Protein AF-A0A939KC97-F1 (afdb_monomer)

Structure (mmCIF, N/CA/C/O backbone):
data_AF-A0A939KC97-F1
#
_entry.id   AF-A0A939KC97-F1
#
loop_
_atom_site.group_PDB
_atom_site.id
_atom_site.type_symbol
_atom_site.label_atom_id
_atom_site.label_alt_id
_atom_site.label_comp_id
_atom_site.label_asym_id
_atom_site.label_entity_id
_atom_site.label_seq_id
_atom_site.pdbx_PDB_ins_code
_atom_site.Cartn_x
_atom_site.Cartn_y
_atom_site.Cartn_z
_atom_site.occupancy
_atom_site.B_iso_or_equiv
_atom_site.auth_seq_id
_atom_site.auth_comp_id
_atom_site.auth_asym_id
_atom_site.auth_atom_id
_atom_site.pdbx_PDB_model_num
ATOM 1 N N . ASN A 1 1 ? -11.438 -6.086 13.870 1.00 77.69 1 ASN A N 1
ATOM 2 C CA . ASN A 1 1 ? -12.506 -5.364 14.606 1.00 77.69 1 ASN A CA 1
ATOM 3 C C . ASN A 1 1 ? -13.783 -5.120 13.792 1.00 77.69 1 ASN A C 1
ATOM 5 O O . ASN A 1 1 ? -14.509 -4.204 14.141 1.00 77.69 1 ASN A O 1
ATOM 9 N N . ASN A 1 2 ? -14.079 -5.909 12.744 1.00 88.12 2 ASN A N 1
ATOM 10 C CA . ASN A 1 2 ? -15.272 -5.750 11.888 1.00 88.12 2 ASN A CA 1
ATOM 11 C C . ASN A 1 2 ? -15.608 -4.291 11.504 1.00 88.12 2 ASN A C 1
ATOM 13 O O . ASN A 1 2 ? -16.749 -3.852 11.596 1.00 88.12 2 ASN A O 1
ATOM 17 N N . LYS A 1 3 ? -14.580 -3.524 11.137 1.00 95.50 3 LYS A N 1
ATOM 18 C CA . LYS A 1 3 ? -14.702 -2.140 10.683 1.00 95.50 3 LYS A CA 1
ATOM 19 C C .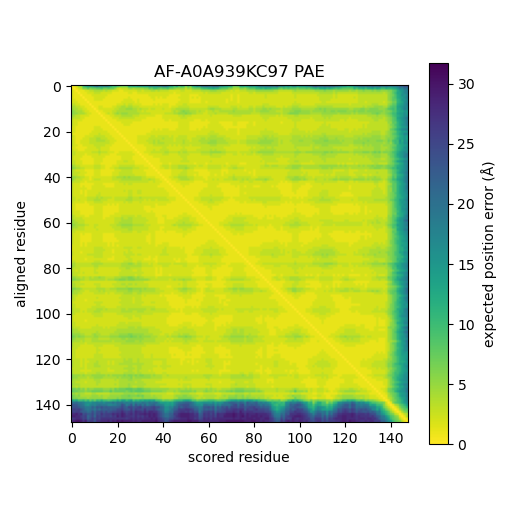 LYS A 1 3 ? -14.148 -2.040 9.274 1.00 95.50 3 LYS A C 1
ATOM 21 O O . LYS A 1 3 ? -13.161 -2.703 8.950 1.00 95.50 3 LYS A O 1
ATOM 26 N N . LEU A 1 4 ? -14.760 -1.177 8.479 1.00 96.62 4 LEU A N 1
ATOM 27 C CA . LEU A 1 4 ? -14.176 -0.672 7.251 1.00 96.62 4 LEU A CA 1
ATOM 28 C C . LEU A 1 4 ? -13.135 0.381 7.607 1.00 96.62 4 LEU A C 1
ATOM 30 O O . LEU A 1 4 ? -13.346 1.190 8.511 1.00 96.62 4 LEU A O 1
ATOM 34 N N . TYR A 1 5 ? -12.026 0.372 6.881 1.00 98.06 5 TYR A N 1
ATOM 35 C CA . TYR A 1 5 ? -10.974 1.372 6.992 1.00 98.06 5 TYR A CA 1
ATOM 36 C C . TYR A 1 5 ? -10.714 1.945 5.604 1.00 98.06 5 TYR A C 1
ATOM 38 O O . TYR A 1 5 ? -10.701 1.204 4.621 1.00 98.06 5 TYR A O 1
ATOM 46 N N . ILE A 1 6 ? -10.470 3.250 5.533 1.00 97.88 6 ILE A N 1
ATOM 47 C CA . ILE A 1 6 ? -10.014 3.931 4.320 1.00 97.88 6 ILE A CA 1
ATOM 48 C C . ILE A 1 6 ? -8.739 4.687 4.665 1.00 97.88 6 ILE A C 1
ATOM 50 O O . ILE A 1 6 ? -8.702 5.429 5.645 1.00 97.88 6 ILE A O 1
ATOM 54 N N . ALA A 1 7 ? -7.715 4.491 3.839 1.00 98.19 7 ALA A N 1
ATOM 55 C CA . ALA A 1 7 ? -6.442 5.189 3.902 1.00 98.19 7 ALA A CA 1
ATOM 56 C C . ALA A 1 7 ? -6.318 6.128 2.701 1.00 98.19 7 ALA A C 1
ATOM 58 O O . ALA A 1 7 ? -6.587 5.725 1.570 1.00 98.19 7 ALA A O 1
ATOM 59 N N . PHE A 1 8 ? -5.911 7.370 2.935 1.00 98.31 8 PHE A N 1
ATOM 60 C CA . PHE A 1 8 ? -5.797 8.382 1.890 1.00 98.31 8 PHE A CA 1
ATOM 61 C C . PHE A 1 8 ? -4.713 9.403 2.225 1.00 98.31 8 PHE A C 1
ATOM 63 O O . PHE A 1 8 ? -4.194 9.449 3.340 1.00 98.31 8 PHE A O 1
ATOM 70 N N . LYS A 1 9 ? -4.325 10.192 1.224 1.00 97.50 9 LYS A N 1
ATOM 71 C CA . LYS A 1 9 ? -3.311 11.235 1.373 1.00 97.50 9 LYS A CA 1
ATOM 72 C C . LYS A 1 9 ? -3.948 12.530 1.871 1.00 97.50 9 LYS A C 1
ATOM 74 O O . LYS A 1 9 ? -5.062 12.852 1.465 1.00 97.50 9 LYS A O 1
ATOM 79 N N . ALA A 1 10 ? -3.222 13.283 2.688 1.00 96.75 10 ALA A N 1
ATOM 80 C CA . ALA A 1 10 ? -3.585 14.637 3.090 1.00 96.75 10 ALA A CA 1
ATOM 81 C C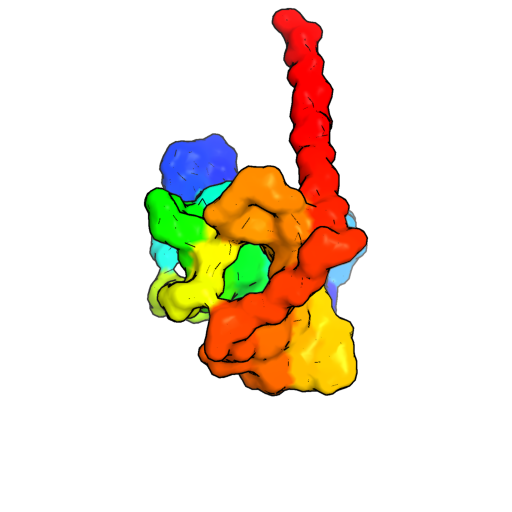 . ALA A 1 10 ? -3.920 15.531 1.881 1.00 96.75 10 ALA A C 1
ATOM 83 O O . ALA A 1 10 ? -3.273 15.435 0.834 1.00 96.75 10 ALA A O 1
ATOM 84 N N . ASN A 1 11 ? -4.888 16.435 2.057 1.00 94.50 11 ASN A N 1
ATOM 85 C CA . ASN A 1 11 ? -5.228 17.484 1.089 1.00 94.50 11 ASN A CA 1
ATOM 86 C C . ASN A 1 11 ? -4.430 18.776 1.353 1.00 94.50 11 ASN A C 1
ATOM 88 O O . ASN A 1 11 ? -4.969 19.878 1.370 1.00 94.50 11 ASN A O 1
ATOM 92 N N . ASP A 1 12 ? -3.145 18.620 1.640 1.00 93.38 12 ASP A N 1
ATOM 93 C CA . ASP A 1 12 ? -2.200 19.701 1.889 1.00 93.38 12 ASP A CA 1
ATOM 94 C C . ASP A 1 12 ? -0.799 19.266 1.424 1.00 93.38 12 ASP A C 1
ATOM 96 O O . ASP A 1 12 ? -0.602 18.169 0.888 1.00 93.38 12 ASP A O 1
ATOM 100 N N . SER A 1 13 ? 0.195 20.132 1.608 1.00 94.00 13 SER A N 1
ATOM 101 C CA . SER A 1 13 ? 1.571 19.871 1.178 1.00 94.00 13 SER A CA 1
ATOM 102 C C . SER A 1 13 ? 2.306 18.818 2.017 1.00 94.00 13 SER A C 1
ATOM 104 O O . SER A 1 13 ? 3.405 18.413 1.636 1.00 94.00 13 SER A O 1
ATOM 106 N N . SER A 1 14 ? 1.733 18.340 3.128 1.00 96.31 14 SER A N 1
ATOM 107 C CA . SER A 1 14 ? 2.405 17.384 4.017 1.00 96.31 14 SER A CA 1
ATOM 108 C C . SER A 1 14 ? 2.538 15.989 3.406 1.00 96.31 14 SER A C 1
ATOM 110 O O . SER A 1 14 ? 3.418 15.232 3.808 1.00 96.31 14 SER A O 1
ATOM 112 N N . ASN A 1 15 ? 1.669 15.629 2.450 1.00 97.31 15 ASN A N 1
ATOM 113 C CA . ASN A 1 15 ? 1.565 14.273 1.893 1.00 97.31 15 ASN A CA 1
ATOM 114 C C . ASN A 1 15 ? 1.352 13.174 2.959 1.00 97.31 15 ASN A C 1
ATOM 116 O O . ASN A 1 15 ? 1.673 12.007 2.733 1.00 97.31 15 ASN A O 1
ATOM 120 N N . THR A 1 16 ? 0.816 13.549 4.122 1.00 98.12 16 THR A N 1
ATOM 121 C CA . THR A 1 16 ? 0.616 12.673 5.281 1.00 98.12 16 THR A CA 1
ATOM 122 C C . THR A 1 16 ? -0.441 11.602 5.012 1.00 98.12 16 THR A C 1
ATOM 124 O O . THR A 1 16 ? -1.456 11.864 4.366 1.00 98.12 16 THR A O 1
ATOM 127 N N . LEU A 1 17 ? -0.243 10.402 5.558 1.00 98.50 17 LEU A N 1
ATOM 128 C CA . LEU A 1 17 ? -1.271 9.371 5.633 1.00 98.50 17 LEU A CA 1
ATOM 129 C C . LEU A 1 17 ? -2.391 9.780 6.589 1.00 98.50 17 LEU A C 1
ATOM 131 O O . LEU A 1 17 ? -2.148 10.045 7.764 1.00 98.50 17 LEU A O 1
ATOM 135 N N . TYR A 1 18 ? -3.624 9.728 6.099 1.00 98.50 18 TYR A N 1
ATOM 136 C CA . TYR A 1 18 ? -4.837 9.803 6.898 1.00 98.50 18 TYR A CA 1
ATOM 137 C C . TYR A 1 18 ? -5.594 8.482 6.842 1.00 98.50 18 TYR A C 1
ATOM 139 O O . TYR A 1 18 ? -5.647 7.824 5.801 1.00 98.50 18 TYR A O 1
ATOM 147 N N . VAL A 1 19 ? -6.201 8.110 7.969 1.00 98.44 19 VAL A N 1
ATOM 148 C CA . VAL A 1 19 ? -7.078 6.943 8.079 1.00 98.44 19 VAL A CA 1
ATOM 149 C C . VAL A 1 19 ? -8.403 7.351 8.714 1.00 98.44 19 VAL A C 1
ATOM 151 O O . VAL A 1 19 ? -8.438 8.039 9.736 1.00 98.44 19 VAL A O 1
ATOM 154 N N . THR A 1 20 ? -9.505 6.899 8.121 1.00 98.44 20 THR A N 1
ATOM 155 C CA . THR A 1 20 ? -10.839 6.918 8.734 1.00 98.44 20 THR A CA 1
ATOM 156 C C . THR A 1 20 ? -11.405 5.502 8.786 1.00 98.44 20 THR A C 1
ATOM 158 O O . THR A 1 20 ? -10.918 4.594 8.107 1.00 98.44 20 THR A O 1
ATOM 161 N N . SER A 1 21 ? -12.420 5.299 9.620 1.00 98.12 21 SER A N 1
ATOM 162 C CA . SER A 1 21 ? -13.078 4.010 9.776 1.00 98.12 21 SER A CA 1
ATOM 163 C C . SER A 1 21 ? -14.584 4.157 9.913 1.00 98.12 21 SER A C 1
ATOM 165 O O . SER A 1 21 ? -15.077 5.211 10.317 1.00 98.12 21 SER A O 1
ATOM 167 N N . SER A 1 22 ? -15.296 3.079 9.614 1.00 98.19 22 SER A N 1
ATOM 168 C CA . SER A 1 22 ? -16.736 2.965 9.804 1.00 98.19 22 SER A CA 1
ATOM 169 C C . SER A 1 22 ? -17.090 1.553 10.267 1.00 98.19 22 SER A C 1
ATOM 171 O O . SER A 1 22 ? -16.457 0.580 9.858 1.00 98.19 22 SER A O 1
ATOM 173 N N . SER A 1 23 ? -18.085 1.433 11.143 1.00 97.31 23 SER A N 1
ATOM 174 C CA . SER A 1 23 ? -18.647 0.141 11.562 1.00 97.31 23 SER A CA 1
ATOM 175 C C . SER A 1 23 ? -19.831 -0.313 10.709 1.00 97.31 23 SER A C 1
ATOM 177 O O . SER A 1 23 ? -20.216 -1.472 10.801 1.00 97.31 23 SER A O 1
ATOM 179 N N . ASP A 1 24 ? -20.412 0.581 9.908 1.00 97.06 24 ASP A N 1
ATOM 180 C CA . ASP A 1 24 ? -21.643 0.345 9.143 1.00 97.06 24 ASP A CA 1
ATOM 181 C C . ASP A 1 24 ? -21.519 0.711 7.650 1.00 97.06 24 ASP A C 1
ATOM 183 O O . ASP A 1 24 ? 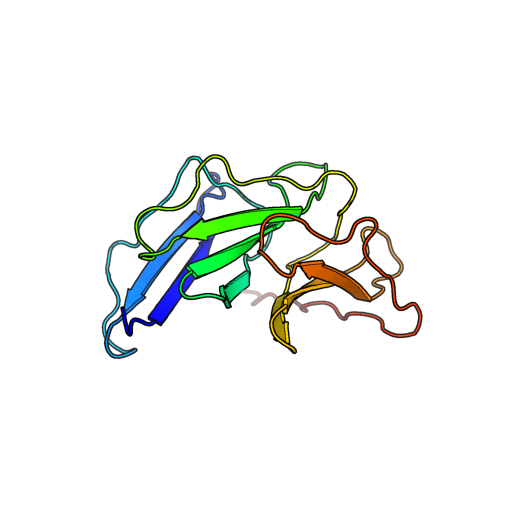-22.433 0.458 6.874 1.00 97.06 24 ASP A O 1
ATOM 187 N N . GLY A 1 25 ? -20.392 1.294 7.233 1.00 97.06 25 GLY A N 1
ATOM 188 C CA . GLY A 1 25 ? -20.158 1.779 5.872 1.00 97.06 25 GLY A CA 1
ATOM 189 C C . GLY A 1 25 ? -20.889 3.070 5.513 1.00 97.06 25 GLY A C 1
ATOM 190 O O . GLY A 1 25 ? -20.761 3.531 4.381 1.00 97.06 25 GLY A O 1
ATOM 191 N N . VAL A 1 26 ? -21.603 3.675 6.462 1.00 97.56 26 VAL A N 1
ATOM 192 C CA . VAL A 1 26 ? -22.395 4.896 6.264 1.00 97.56 26 VAL A CA 1
ATOM 193 C C . VAL A 1 26 ? -21.829 6.032 7.109 1.00 97.56 26 VAL A C 1
ATOM 195 O O . VAL A 1 26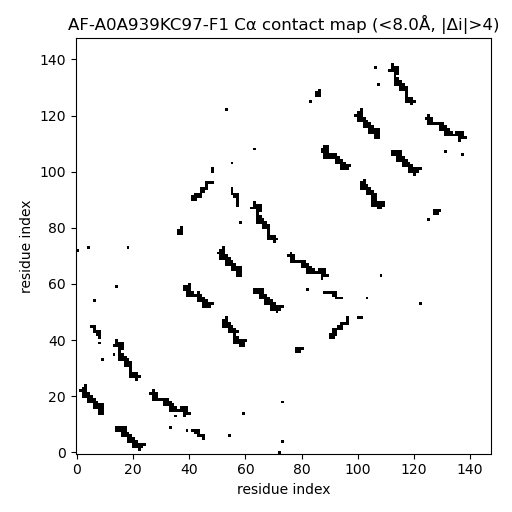 ? -21.533 7.109 6.594 1.00 97.56 26 VAL A O 1
ATOM 198 N N . ASN A 1 27 ? -21.622 5.780 8.399 1.00 97.69 27 ASN A N 1
ATOM 199 C CA . ASN A 1 27 ? -21.119 6.749 9.356 1.00 97.69 27 ASN A CA 1
ATOM 200 C C . ASN A 1 27 ? -19.607 6.588 9.508 1.00 97.69 27 ASN A C 1
ATOM 202 O O . ASN A 1 27 ? -19.111 5.554 9.966 1.00 97.69 27 ASN A O 1
ATOM 206 N N . TRP A 1 28 ? -18.866 7.623 9.122 1.00 98.06 28 TRP A N 1
ATOM 207 C CA . TRP A 1 28 ? -17.405 7.630 9.139 1.00 98.06 28 TRP A CA 1
ATOM 208 C C . TRP A 1 28 ? -16.865 8.451 10.305 1.00 98.06 28 TRP A C 1
ATOM 210 O O . TRP A 1 28 ? -17.402 9.501 10.654 1.00 98.06 28 TRP A O 1
ATOM 220 N N . THR A 1 29 ? -15.766 7.989 10.903 1.00 97.81 29 THR A N 1
ATOM 221 C CA . THR A 1 29 ? -15.054 8.752 11.935 1.00 97.81 29 THR A CA 1
ATOM 222 C C . THR A 1 29 ? -14.520 10.064 11.355 1.00 97.81 29 THR A C 1
ATOM 224 O O . THR A 1 29 ? -13.732 10.054 10.405 1.00 97.81 29 THR A O 1
ATOM 227 N N . THR A 1 30 ? -14.926 11.184 11.956 1.00 96.44 30 THR A N 1
ATOM 228 C CA . THR A 1 30 ? -14.494 12.538 11.597 1.00 96.44 30 THR A CA 1
ATOM 229 C C . THR A 1 30 ? -14.051 13.317 12.852 1.00 96.44 30 THR A C 1
ATOM 231 O O . THR A 1 30 ? -14.724 13.212 13.879 1.00 96.44 30 THR A O 1
ATOM 234 N N . PRO A 1 31 ? -12.930 14.068 12.810 1.00 96.06 31 PRO A N 1
ATOM 235 C CA . PRO A 1 31 ? -11.982 14.137 11.697 1.00 96.06 31 PRO A CA 1
ATOM 236 C C . PRO A 1 31 ? -11.230 12.809 11.498 1.00 96.06 31 PRO A C 1
ATOM 238 O O . PRO A 1 31 ? -11.071 12.016 12.428 1.00 96.06 31 PRO A O 1
ATOM 241 N N . ALA A 1 32 ? -10.764 12.558 10.272 1.00 97.69 32 ALA A N 1
ATOM 242 C CA . ALA A 1 32 ? -9.865 11.438 10.002 1.00 97.69 32 ALA A CA 1
ATOM 243 C C . ALA A 1 32 ? -8.541 11.621 10.764 1.00 97.69 32 ALA A C 1
ATOM 245 O O . ALA A 1 32 ? -8.067 12.743 10.949 1.00 97.69 32 ALA A O 1
ATOM 246 N N . LYS A 1 33 ? -7.920 10.518 11.187 1.00 97.69 33 LYS A N 1
ATOM 247 C CA . LYS A 1 33 ? -6.673 10.555 11.957 1.00 97.69 33 LYS A CA 1
ATOM 248 C C . LYS A 1 33 ? -5.471 10.617 11.015 1.00 97.69 33 LYS A C 1
ATOM 250 O O . LYS A 1 33 ? -5.296 9.717 10.197 1.00 97.69 33 LYS A O 1
ATOM 255 N N . GLY A 1 34 ? -4.648 11.654 11.152 1.00 97.44 34 GLY A N 1
ATOM 256 C CA . GLY A 1 34 ? -3.387 11.808 10.421 1.00 97.44 34 GLY A CA 1
ATOM 257 C C . GLY A 1 34 ? -2.201 11.135 11.121 1.00 97.44 34 GLY A C 1
ATOM 258 O O . GLY A 1 34 ? -2.161 11.046 12.349 1.00 97.44 34 GLY A O 1
ATOM 259 N N . TYR A 1 35 ? -1.214 10.700 10.337 1.00 97.81 35 TYR A N 1
ATOM 260 C CA . TYR A 1 35 ? 0.026 10.065 10.797 1.00 97.81 35 TYR A CA 1
ATOM 261 C C . TYR A 1 35 ? 1.254 10.781 10.209 1.00 97.81 35 TYR A C 1
ATOM 263 O O . TYR A 1 35 ? 1.832 10.285 9.244 1.00 97.81 35 TYR A O 1
ATOM 271 N N . PRO A 1 36 ? 1.686 11.929 10.770 1.00 94.12 36 PRO A N 1
ATOM 272 C CA . PRO A 1 36 ? 2.703 12.803 10.160 1.00 94.12 36 PRO A CA 1
ATOM 273 C C . PRO A 1 36 ? 4.063 12.147 9.866 1.00 94.12 36 PRO A C 1
ATOM 275 O O . PRO A 1 36 ? 4.805 12.620 9.013 1.00 94.12 36 PRO A O 1
ATOM 278 N N . GLY A 1 37 ? 4.400 11.044 10.544 1.00 93.62 37 GLY A N 1
ATOM 279 C CA . GLY A 1 37 ? 5.615 10.259 10.275 1.00 93.62 37 GLY A CA 1
ATOM 280 C C . GLY A 1 37 ? 5.519 9.317 9.066 1.00 93.62 37 GLY A C 1
ATOM 281 O O . GLY A 1 37 ? 6.481 8.618 8.758 1.00 93.62 37 GLY A O 1
ATOM 282 N N . ILE A 1 38 ? 4.365 9.261 8.400 1.00 98.00 38 ILE A N 1
ATOM 283 C CA . ILE A 1 38 ? 4.095 8.400 7.249 1.00 98.00 38 ILE A CA 1
ATOM 284 C C . ILE A 1 38 ? 3.626 9.300 6.105 1.00 98.00 38 ILE A C 1
ATOM 286 O O . ILE A 1 38 ? 2.474 9.730 6.076 1.00 98.00 38 ILE A O 1
ATOM 290 N N . THR A 1 39 ? 4.527 9.592 5.166 1.00 97.94 39 THR A N 1
ATOM 291 C CA . THR A 1 39 ? 4.260 10.466 4.013 1.00 97.94 39 THR A CA 1
ATOM 292 C C . THR A 1 39 ? 4.534 9.733 2.706 1.00 97.94 39 THR A C 1
ATOM 294 O O . THR A 1 39 ? 5.408 8.865 2.652 1.00 97.94 39 THR A O 1
ATOM 297 N N . PHE A 1 40 ? 3.775 10.041 1.651 1.00 97.94 40 PHE A N 1
ATOM 298 C CA . PHE A 1 40 ? 3.871 9.307 0.384 1.00 97.94 40 PHE A CA 1
ATOM 299 C C . PHE A 1 40 ? 3.381 10.089 -0.839 1.00 97.94 40 PHE A C 1
ATOM 301 O O . PHE A 1 40 ? 2.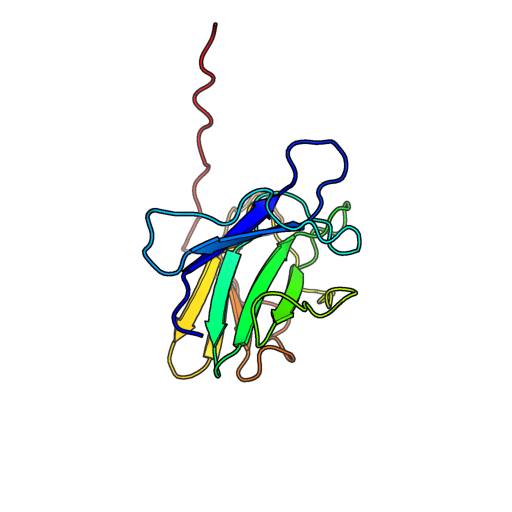560 10.999 -0.740 1.00 97.94 40 PHE A O 1
ATOM 308 N N . GLN A 1 41 ? 3.840 9.682 -2.024 1.00 94.50 41 GLN A N 1
ATOM 309 C CA . GLN A 1 41 ? 3.326 10.186 -3.301 1.00 94.50 41 GLN A CA 1
ATOM 310 C C . GLN A 1 41 ? 2.261 9.263 -3.901 1.00 94.50 41 GLN A C 1
ATOM 312 O O . GLN A 1 41 ? 2.292 8.046 -3.730 1.00 94.50 41 GLN A O 1
ATOM 317 N N . GLY A 1 42 ? 1.353 9.849 -4.687 1.00 91.94 42 GLY A N 1
ATOM 318 C CA . GLY A 1 42 ? 0.264 9.117 -5.335 1.00 91.94 42 GLY A CA 1
ATOM 319 C C . GLY A 1 42 ? -0.837 8.715 -4.354 1.00 91.94 42 GLY A C 1
ATOM 320 O O . GLY A 1 42 ? -1.123 9.447 -3.406 1.00 91.94 42 GLY A O 1
ATOM 321 N N . SER A 1 43 ? -1.472 7.573 -4.615 1.00 95.31 43 SER A N 1
ATOM 322 C CA . SER A 1 43 ? -2.477 6.974 -3.732 1.00 95.31 43 SER A CA 1
ATOM 323 C C . SER A 1 43 ? -1.899 5.745 -3.028 1.00 95.31 43 SER A C 1
ATOM 325 O O . SER A 1 43 ? -1.113 5.016 -3.641 1.00 95.31 43 SER A O 1
ATOM 327 N N . PRO A 1 44 ? -2.282 5.483 -1.769 1.00 98.12 44 PRO A N 1
ATOM 328 C CA . PRO A 1 44 ? -1.916 4.249 -1.098 1.00 98.12 44 PRO A CA 1
ATOM 329 C C . PRO A 1 44 ? -2.842 3.106 -1.546 1.00 98.12 44 PRO A C 1
ATOM 331 O O . PRO A 1 44 ? -3.906 3.328 -2.124 1.00 98.12 44 PRO A O 1
ATOM 334 N N . THR A 1 45 ? -2.473 1.874 -1.212 1.00 98.62 45 THR A N 1
ATOM 335 C CA . THR A 1 45 ? -3.363 0.703 -1.270 1.00 98.62 45 THR A CA 1
ATOM 336 C C . THR A 1 45 ? -3.400 0.018 0.090 1.00 98.62 45 THR A C 1
ATOM 338 O O . THR A 1 45 ? -2.414 0.083 0.826 1.00 98.62 45 THR A O 1
ATOM 341 N N . MET A 1 46 ? -4.517 -0.624 0.440 1.00 98.56 46 MET A N 1
ATOM 342 C CA . MET A 1 46 ? -4.702 -1.275 1.736 1.00 98.56 46 MET A CA 1
ATOM 343 C C . MET A 1 46 ? -5.366 -2.643 1.593 1.00 98.56 46 MET A C 1
ATOM 345 O O . MET A 1 46 ? -6.289 -2.820 0.800 1.00 98.56 46 MET A O 1
ATOM 349 N N . THR A 1 47 ? -4.919 -3.617 2.382 1.00 98.19 47 THR A N 1
ATOM 350 C CA . THR A 1 47 ? -5.491 -4.971 2.411 1.00 98.19 47 THR A CA 1
ATOM 351 C C . THR A 1 47 ? -5.345 -5.578 3.802 1.00 98.19 47 THR A C 1
ATOM 353 O O . THR A 1 47 ? -4.398 -5.264 4.523 1.00 98.19 47 THR A O 1
ATOM 356 N N . VAL A 1 48 ? -6.277 -6.453 4.185 1.00 97.75 48 VAL A N 1
ATOM 357 C CA . VAL A 1 48 ? -6.171 -7.257 5.409 1.00 97.75 48 VAL A CA 1
ATOM 358 C C . VAL A 1 48 ? -5.471 -8.579 5.100 1.00 97.75 48 VAL A C 1
ATOM 360 O O . VAL A 1 48 ? -5.875 -9.297 4.191 1.00 97.75 48 VAL A O 1
ATOM 363 N N . PHE A 1 49 ? -4.456 -8.925 5.887 1.00 98.25 49 PHE A N 1
ATOM 364 C CA . PHE A 1 49 ? -3.760 -10.210 5.835 1.00 98.25 49 PHE A CA 1
ATOM 365 C C . PHE A 1 49 ? -3.368 -10.632 7.253 1.00 98.25 49 PHE A C 1
ATOM 367 O O . PHE A 1 49 ? -2.908 -9.802 8.032 1.00 98.25 49 PHE A O 1
ATOM 374 N N . ASN A 1 50 ? -3.584 -11.898 7.625 1.00 96.31 50 ASN A N 1
ATOM 375 C CA . ASN A 1 50 ? -3.268 -12.426 8.962 1.00 96.31 50 ASN A CA 1
ATOM 376 C C . ASN A 1 50 ? -3.730 -11.514 10.119 1.00 96.31 50 ASN A C 1
ATOM 378 O O . ASN A 1 50 ? -2.962 -11.197 11.028 1.00 96.31 50 ASN A O 1
ATOM 382 N N . ASN A 1 51 ? -4.989 -11.061 10.062 1.00 95.25 51 ASN A N 1
ATOM 383 C CA . ASN A 1 51 ? -5.611 -10.159 11.042 1.00 95.25 51 ASN A CA 1
ATOM 384 C C . ASN A 1 51 ? -4.904 -8.803 11.233 1.00 95.25 51 ASN A C 1
ATOM 386 O O . ASN A 1 51 ? -5.114 -8.134 12.244 1.00 95.25 51 ASN A O 1
ATOM 390 N N . LYS A 1 52 ? -4.098 -8.368 10.262 1.00 97.38 52 LYS A N 1
ATOM 391 C CA . LYS A 1 52 ? -3.489 -7.037 10.221 1.00 97.38 52 LYS A CA 1
ATOM 392 C C . LYS A 1 52 ? -3.886 -6.310 8.947 1.00 97.38 52 LYS A C 1
ATOM 394 O O . LYS A 1 52 ? -4.000 -6.912 7.882 1.00 97.38 52 LYS A O 1
ATOM 399 N N . LEU A 1 53 ? -4.075 -5.004 9.058 1.00 98.44 53 LEU A N 1
ATOM 400 C CA . LEU A 1 53 ? -4.127 -4.099 7.921 1.00 98.44 53 LEU A CA 1
ATOM 401 C C . LEU A 1 53 ? -2.698 -3.839 7.457 1.00 98.44 53 LEU A C 1
ATOM 403 O O . LEU A 1 53 ? -1.829 -3.537 8.273 1.00 98.44 53 LEU A O 1
ATOM 407 N N . TYR A 1 54 ? -2.475 -3.915 6.155 1.00 98.75 54 TYR A N 1
ATOM 408 C CA . TYR A 1 54 ? -1.243 -3.493 5.504 1.00 98.75 54 TYR A CA 1
ATOM 409 C C . TYR A 1 54 ? -1.569 -2.337 4.577 1.00 98.75 54 TYR A C 1
ATOM 411 O O . TYR A 1 54 ? -2.560 -2.409 3.854 1.00 98.75 54 TYR A O 1
ATOM 419 N N . ILE A 1 55 ? -0.729 -1.304 4.575 1.00 98.81 55 ILE A N 1
ATOM 420 C CA . ILE A 1 55 ? -0.767 -0.229 3.586 1.00 98.81 55 ILE A CA 1
ATOM 421 C C . ILE A 1 55 ? 0.556 -0.228 2.837 1.00 98.81 55 ILE A C 1
ATOM 423 O O . ILE A 1 55 ? 1.617 -0.216 3.462 1.00 98.81 55 ILE A O 1
ATOM 427 N N . ALA A 1 56 ? 0.476 -0.198 1.511 1.00 98.81 56 ALA A N 1
ATOM 428 C CA . ALA A 1 56 ? 1.618 -0.024 0.628 1.00 98.81 56 ALA A CA 1
ATOM 429 C C . ALA A 1 56 ? 1.497 1.287 -0.158 1.00 98.81 56 ALA A C 1
ATOM 431 O O . ALA A 1 56 ? 0.407 1.665 -0.594 1.00 98.81 56 ALA A O 1
ATOM 432 N N . PHE A 1 57 ? 2.614 1.987 -0.333 1.00 98.69 57 PHE A N 1
ATOM 433 C CA . PHE A 1 57 ? 2.654 3.277 -1.021 1.00 98.69 57 PHE A CA 1
ATOM 434 C C . PHE A 1 57 ? 4.041 3.581 -1.595 1.00 98.69 57 PHE A C 1
ATOM 436 O O . PHE A 1 57 ? 5.030 2.915 -1.279 1.00 98.69 57 PHE A O 1
ATOM 443 N N . LYS A 1 58 ? 4.098 4.594 -2.463 1.00 98.19 58 LYS A N 1
ATOM 444 C CA . LYS A 1 58 ? 5.335 5.078 -3.079 1.00 98.19 58 LYS A CA 1
ATOM 445 C C . LYS A 1 58 ? 6.008 6.116 -2.184 1.00 98.19 58 LYS A C 1
ATOM 447 O O . LYS A 1 58 ? 5.322 6.970 -1.624 1.00 98.19 58 LYS A O 1
ATOM 452 N N . ALA A 1 59 ? 7.334 6.069 -2.096 1.00 97.81 59 ALA A N 1
ATOM 453 C CA . ALA A 1 59 ? 8.148 7.041 -1.371 1.00 97.81 59 ALA A CA 1
ATOM 454 C C . ALA A 1 59 ? 7.753 8.498 -1.675 1.00 97.81 59 ALA A C 1
ATOM 456 O O . ALA A 1 59 ? 7.374 8.834 -2.801 1.00 97.81 59 ALA A O 1
ATOM 457 N N . ASN A 1 60 ? 7.875 9.369 -0.672 1.00 96.81 60 ASN A N 1
ATOM 458 C CA . ASN A 1 60 ? 7.658 10.809 -0.812 1.00 96.81 60 ASN A CA 1
ATOM 459 C C . ASN A 1 60 ? 8.926 11.560 -1.262 1.00 96.81 60 ASN A C 1
ATOM 461 O O . ASN A 1 60 ? 9.242 12.635 -0.763 1.00 96.81 60 ASN A O 1
ATOM 465 N N . ASP A 1 61 ? 9.678 10.966 -2.180 1.00 95.69 61 ASP A N 1
ATOM 466 C CA . ASP A 1 61 ? 10.936 11.488 -2.704 1.00 95.69 61 ASP A CA 1
ATOM 467 C C . ASP A 1 61 ? 11.181 10.945 -4.125 1.00 95.69 61 ASP A C 1
ATOM 469 O O . ASP A 1 61 ? 10.331 10.269 -4.714 1.00 95.69 61 ASP A O 1
ATOM 473 N N . SER A 1 62 ? 12.338 11.258 -4.707 1.00 95.50 62 SER A N 1
ATOM 474 C CA . SER A 1 62 ? 12.698 10.839 -6.065 1.00 95.50 62 SER A CA 1
ATOM 475 C C . SER A 1 62 ? 13.079 9.359 -6.191 1.00 95.50 62 SER A C 1
ATOM 477 O O . SER A 1 62 ? 13.227 8.876 -7.314 1.00 95.50 62 SER A O 1
ATOM 479 N N . SER A 1 63 ? 13.213 8.614 -5.086 1.00 97.25 63 SER A N 1
ATOM 480 C CA . SER A 1 63 ? 13.626 7.205 -5.124 1.00 97.25 63 SER A CA 1
ATOM 481 C C . SER A 1 63 ? 12.561 6.293 -5.734 1.00 97.25 63 SER A C 1
ATOM 483 O O . SER A 1 63 ? 12.887 5.222 -6.240 1.00 97.25 63 SER A O 1
ATOM 485 N N . ASN A 1 64 ? 11.286 6.705 -5.686 1.00 97.75 64 ASN A N 1
ATOM 486 C CA . ASN A 1 64 ? 10.137 5.894 -6.100 1.00 97.75 64 ASN A CA 1
ATOM 487 C C . ASN A 1 64 ? 10.054 4.525 -5.391 1.00 97.75 64 ASN A C 1
ATOM 489 O O . ASN A 1 64 ? 9.439 3.590 -5.906 1.00 97.75 64 ASN A O 1
ATOM 493 N N . THR A 1 65 ? 10.681 4.399 -4.219 1.00 98.44 65 THR A N 1
ATOM 494 C CA . THR A 1 65 ? 10.777 3.148 -3.457 1.00 98.44 65 THR A CA 1
ATOM 495 C C . THR A 1 65 ? 9.418 2.723 -2.903 1.00 98.44 65 THR A C 1
ATOM 497 O O . THR A 1 65 ? 8.610 3.557 -2.490 1.00 98.44 65 THR A O 1
ATOM 500 N N . LEU A 1 66 ? 9.168 1.416 -2.854 1.00 98.69 66 LEU A N 1
ATOM 501 C CA . LEU A 1 66 ? 8.035 0.838 -2.141 1.00 98.69 66 LEU A CA 1
ATOM 502 C C . LEU A 1 66 ? 8.224 0.932 -0.629 1.00 98.69 66 LEU A C 1
ATOM 504 O O . LEU A 1 66 ? 9.227 0.471 -0.085 1.00 98.69 66 LEU A O 1
ATOM 508 N N . TYR A 1 67 ? 7.204 1.447 0.046 1.00 98.75 67 TYR A N 1
ATOM 509 C CA . TYR A 1 67 ? 7.085 1.427 1.496 1.00 98.75 67 TYR A CA 1
ATOM 510 C C . TYR A 1 67 ? 5.848 0.643 1.918 1.00 98.75 67 TYR A C 1
ATOM 512 O O . TYR A 1 67 ? 4.814 0.683 1.248 1.00 98.75 67 TYR A O 1
ATOM 520 N N . VAL A 1 68 ? 5.960 -0.053 3.050 1.00 98.69 68 VAL A N 1
ATOM 521 C CA . VAL A 1 68 ? 4.854 -0.780 3.679 1.00 98.69 68 VAL A CA 1
ATOM 522 C C . VAL A 1 68 ? 4.788 -0.433 5.165 1.00 98.69 68 VAL A C 1
ATOM 524 O O . VAL A 1 68 ? 5.800 -0.426 5.868 1.00 98.69 68 VAL A O 1
ATOM 527 N N . THR A 1 69 ? 3.581 -0.172 5.656 1.00 98.75 69 THR A N 1
ATOM 528 C CA . THR A 1 69 ? 3.259 -0.094 7.087 1.00 98.75 69 THR A CA 1
ATOM 529 C C . THR A 1 69 ? 2.110 -1.046 7.406 1.00 98.75 69 THR A C 1
ATOM 531 O O . THR A 1 69 ? 1.384 -1.484 6.512 1.00 98.75 69 THR A O 1
ATOM 534 N N . SER A 1 70 ? 1.948 -1.395 8.679 1.00 98.56 70 SER A N 1
ATOM 535 C CA . SER A 1 70 ? 0.880 -2.284 9.121 1.00 98.56 70 S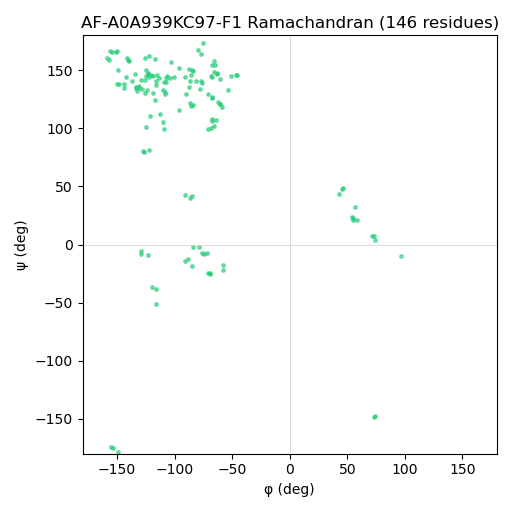ER A CA 1
ATOM 536 C C . SER A 1 70 ? 0.285 -1.850 10.453 1.00 98.56 70 SER A C 1
ATOM 538 O O . SER A 1 70 ? 0.906 -1.100 11.209 1.00 98.56 70 SER A O 1
ATOM 540 N N . SER A 1 71 ? -0.918 -2.335 10.736 1.00 98.38 71 SER A N 1
ATOM 541 C CA . SER A 1 71 ? -1.616 -2.120 11.997 1.00 98.38 71 SER A CA 1
ATOM 542 C C . SER A 1 71 ? -2.521 -3.307 12.322 1.00 98.38 71 SER A C 1
ATOM 544 O O . SER A 1 71 ? -3.203 -3.833 11.445 1.00 98.38 71 SER A O 1
ATOM 546 N N . SER A 1 72 ? -2.556 -3.733 13.584 1.00 97.00 72 SER A N 1
ATOM 547 C CA . SER A 1 72 ? -3.485 -4.771 14.062 1.00 97.00 72 SER A CA 1
ATOM 548 C C . SER A 1 72 ? -4.861 -4.224 14.453 1.00 97.00 72 SER A C 1
ATOM 550 O O . SER A 1 72 ? -5.815 -4.987 14.558 1.00 97.00 72 SER A O 1
ATOM 552 N N . ASP A 1 73 ? -4.976 -2.915 14.684 1.00 96.12 73 ASP A N 1
ATOM 553 C CA . ASP A 1 73 ? -6.191 -2.262 15.193 1.00 96.12 73 ASP A CA 1
ATOM 554 C C . ASP A 1 73 ? -6.713 -1.134 14.279 1.00 96.12 73 ASP A C 1
ATOM 556 O O . ASP A 1 73 ? -7.820 -0.626 14.483 1.00 96.12 73 ASP A O 1
ATOM 560 N N . GLY A 1 74 ? -5.937 -0.761 13.257 1.00 96.06 74 GLY A N 1
ATOM 561 C CA . GLY A 1 74 ? -6.203 0.342 12.335 1.00 96.06 74 GLY A CA 1
ATOM 562 C C . GLY A 1 74 ? -6.035 1.734 12.951 1.00 96.06 74 GLY A C 1
ATOM 563 O O . GLY A 1 74 ? -6.364 2.726 12.305 1.00 96.06 74 GLY A O 1
ATOM 564 N N . VAL A 1 75 ? -5.526 1.820 14.183 1.00 94.69 75 VAL A N 1
ATOM 565 C CA . VAL A 1 75 ? -5.343 3.060 14.954 1.00 94.69 75 VAL A CA 1
ATOM 566 C C . VAL A 1 75 ? -3.866 3.321 15.235 1.00 94.69 75 VAL A C 1
ATOM 568 O O . VAL A 1 75 ? -3.428 4.476 15.173 1.00 94.69 75 VAL A O 1
ATOM 571 N N . ASN A 1 76 ? -3.106 2.269 15.522 1.00 96.56 76 ASN A N 1
ATOM 572 C CA . ASN A 1 76 ? -1.682 2.290 15.808 1.00 96.56 76 ASN A CA 1
ATOM 573 C C . ASN A 1 76 ? -0.942 1.636 14.642 1.00 96.56 76 ASN A C 1
ATOM 575 O O . ASN A 1 76 ? -0.993 0.419 14.456 1.00 96.56 76 ASN A O 1
ATOM 579 N N . TRP A 1 77 ? -0.291 2.463 13.830 1.00 98.12 77 TRP A N 1
ATOM 580 C CA . TRP A 1 77 ? 0.452 2.026 12.652 1.00 98.12 77 TRP A CA 1
ATOM 581 C C . TRP A 1 77 ? 1.941 1.965 12.956 1.00 98.12 77 TRP A C 1
ATOM 583 O O . TRP A 1 77 ? 2.465 2.807 13.686 1.00 98.12 77 TRP A O 1
ATOM 593 N N . THR A 1 78 ? 2.633 0.989 12.373 1.00 97.88 78 THR A N 1
ATOM 594 C CA . THR A 1 78 ? 4.094 0.918 12.451 1.00 97.88 78 THR A CA 1
ATOM 595 C C . THR A 1 78 ? 4.709 2.171 11.826 1.00 97.88 78 THR A C 1
ATOM 597 O O . THR A 1 78 ? 4.497 2.456 10.645 1.00 97.88 78 THR A O 1
ATOM 600 N N . THR A 1 79 ? 5.478 2.910 12.621 1.00 95.50 79 THR A N 1
ATOM 601 C CA . THR A 1 79 ? 6.190 4.118 12.202 1.00 95.50 79 THR A CA 1
ATOM 602 C C . THR A 1 79 ? 7.642 4.067 12.707 1.00 95.50 79 THR A C 1
ATOM 604 O O . THR A 1 79 ? 7.846 3.682 13.861 1.00 95.50 79 THR A O 1
ATOM 607 N N . PRO A 1 80 ? 8.652 4.410 11.883 1.00 95.12 80 PRO A N 1
ATOM 608 C CA . PRO A 1 80 ? 8.530 4.750 10.463 1.00 95.12 80 PRO A CA 1
ATOM 609 C C . PRO A 1 80 ? 8.056 3.551 9.623 1.00 95.12 80 PRO A C 1
ATOM 611 O O . PRO A 1 80 ? 8.233 2.392 10.004 1.00 95.12 80 PRO A O 1
ATOM 614 N N . ALA A 1 81 ? 7.425 3.826 8.479 1.00 97.75 81 ALA A N 1
ATOM 615 C CA . ALA A 1 81 ? 7.092 2.776 7.519 1.00 97.75 81 ALA A CA 1
ATOM 616 C C . ALA A 1 81 ? 8.374 2.128 6.970 1.00 97.75 81 ALA A C 1
ATOM 618 O O . ALA A 1 81 ? 9.396 2.796 6.795 1.00 97.75 81 ALA A O 1
ATOM 619 N N . LYS A 1 82 ? 8.327 0.828 6.667 1.00 98.06 82 LYS A N 1
ATOM 620 C CA . LYS A 1 82 ? 9.495 0.090 6.178 1.00 98.06 82 LYS A CA 1
ATOM 621 C C . LYS A 1 82 ? 9.633 0.269 4.668 1.00 98.06 82 LYS A C 1
ATOM 623 O O . LYS A 1 82 ? 8.725 -0.107 3.928 1.00 98.06 82 LYS A O 1
ATOM 628 N N . GLY A 1 83 ? 10.762 0.818 4.227 1.00 97.94 83 GLY A N 1
ATOM 629 C CA . GLY A 1 83 ? 11.129 0.913 2.813 1.00 97.94 83 GLY A CA 1
ATOM 630 C C . GLY A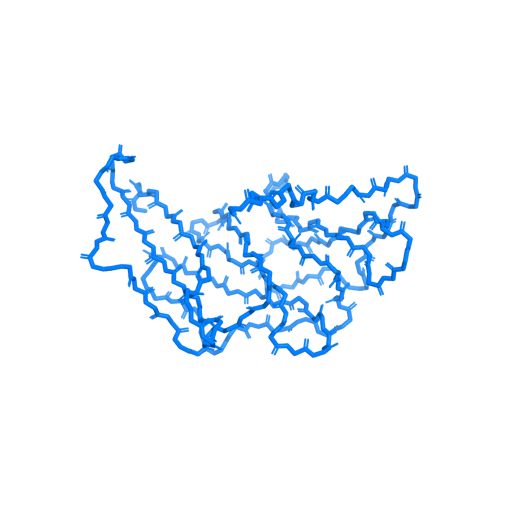 1 83 ? 11.800 -0.364 2.306 1.00 97.94 83 GLY A C 1
ATOM 631 O O . GLY A 1 83 ? 12.488 -1.052 3.063 1.00 97.94 83 GLY A O 1
ATOM 632 N N . TYR A 1 84 ? 11.628 -0.659 1.017 1.00 98.25 84 TYR A N 1
ATOM 633 C CA . TYR A 1 84 ? 12.229 -1.810 0.337 1.00 98.25 84 TYR A CA 1
ATOM 634 C C . TYR A 1 84 ? 13.088 -1.352 -0.848 1.00 98.25 84 TYR A C 1
ATOM 636 O O . TYR A 1 84 ? 12.623 -1.376 -1.994 1.00 98.25 84 TYR A O 1
ATOM 644 N N . PRO A 1 85 ? 14.341 -0.924 -0.594 1.00 94.06 85 PRO A N 1
ATOM 645 C CA . PRO A 1 85 ? 15.273 -0.548 -1.651 1.00 94.06 85 PRO A CA 1
ATOM 646 C C . PRO A 1 85 ? 15.408 -1.673 -2.688 1.00 94.06 85 PRO A C 1
ATOM 648 O O . PRO A 1 85 ? 15.536 -2.844 -2.333 1.00 94.06 85 PRO A O 1
ATOM 651 N N . GLY A 1 86 ? 15.336 -1.325 -3.974 1.00 94.31 86 GLY A N 1
ATOM 652 C CA . GLY A 1 86 ? 15.320 -2.289 -5.086 1.00 94.31 86 GLY A CA 1
ATOM 653 C C . GLY A 1 86 ? 13.924 -2.634 -5.615 1.00 94.31 86 GLY A C 1
ATOM 654 O O . GLY A 1 86 ? 13.808 -3.208 -6.696 1.00 94.31 86 GLY A O 1
ATOM 655 N N . ILE A 1 87 ? 12.860 -2.222 -4.920 1.00 98.31 87 ILE A N 1
ATOM 656 C CA . ILE A 1 87 ? 11.492 -2.253 -5.441 1.00 98.31 87 ILE A CA 1
ATOM 657 C C . ILE A 1 87 ? 11.055 -0.810 -5.692 1.00 98.31 87 ILE A C 1
ATOM 659 O O . ILE A 1 87 ? 10.674 -0.099 -4.764 1.00 98.31 87 ILE A O 1
ATOM 663 N N . THR A 1 88 ? 11.137 -0.370 -6.949 1.00 98.06 88 THR A N 1
ATOM 664 C CA . THR A 1 88 ? 10.776 0.997 -7.360 1.00 98.06 88 THR A CA 1
ATOM 665 C C . THR A 1 88 ? 9.711 0.972 -8.445 1.00 98.06 88 THR A C 1
ATOM 667 O O . THR A 1 88 ? 9.664 0.035 -9.244 1.00 98.06 88 THR A O 1
ATOM 670 N N . PHE A 1 89 ? 8.829 1.973 -8.463 1.00 97.44 89 PHE A N 1
ATOM 671 C CA . PHE A 1 89 ? 7.678 1.971 -9.367 1.00 97.44 89 PHE A CA 1
ATOM 672 C C . PHE A 1 89 ? 7.095 3.363 -9.619 1.00 97.44 89 PHE A C 1
ATOM 674 O O . PHE A 1 89 ? 7.282 4.285 -8.832 1.00 97.44 89 PHE A O 1
ATOM 681 N N . GLN A 1 90 ? 6.329 3.509 -10.700 1.00 93.38 90 GLN A N 1
ATOM 682 C CA . GLN A 1 90 ? 5.570 4.731 -10.987 1.00 93.38 90 GLN A CA 1
ATOM 683 C C . GLN A 1 90 ? 4.080 4.568 -10.677 1.00 93.38 90 GLN A C 1
ATOM 685 O O . GLN A 1 90 ? 3.524 3.472 -10.713 1.00 93.38 90 GLN A O 1
ATOM 690 N N . GLY A 1 91 ? 3.400 5.691 -10.441 1.00 91.69 91 GLY A N 1
ATOM 691 C CA . GLY A 1 91 ? 1.964 5.706 -10.155 1.00 91.69 91 GLY A CA 1
ATOM 692 C C . GLY A 1 91 ? 1.618 5.193 -8.754 1.00 91.69 91 GLY A C 1
ATOM 693 O O . GLY A 1 91 ? 2.377 5.404 -7.810 1.00 91.69 91 GLY A O 1
ATOM 694 N N . SER A 1 92 ? 0.443 4.570 -8.626 1.00 94.69 92 SER A N 1
ATOM 695 C CA . SER A 1 92 ? -0.066 4.023 -7.361 1.00 94.69 92 SER A CA 1
ATOM 696 C C . SER A 1 92 ? -0.039 2.491 -7.404 1.00 94.69 92 SER A C 1
ATOM 698 O O . SER A 1 92 ? -0.352 1.923 -8.454 1.00 94.69 92 SER A O 1
ATOM 700 N N . PRO A 1 93 ? 0.329 1.813 -6.305 1.00 97.50 93 PRO A N 1
ATOM 701 C CA . PRO A 1 93 ? 0.303 0.359 -6.245 1.00 97.50 93 PRO A CA 1
ATOM 702 C C . PRO A 1 93 ? -1.127 -0.164 -6.050 1.00 97.50 93 PRO A C 1
ATOM 704 O O . PRO A 1 93 ? -2.020 0.560 -5.614 1.00 97.50 93 PRO A O 1
ATOM 707 N N . THR A 1 94 ? -1.325 -1.455 -6.303 1.00 97.94 94 THR A N 1
ATOM 708 C CA . THR A 1 94 ? -2.491 -2.216 -5.837 1.00 97.94 94 THR A CA 1
ATOM 709 C C . THR A 1 94 ? -2.026 -3.431 -5.046 1.00 97.94 94 THR A C 1
ATOM 711 O O . THR A 1 94 ? -0.983 -4.004 -5.363 1.00 97.94 94 THR A O 1
ATOM 714 N N . MET A 1 95 ? -2.772 -3.812 -4.011 1.00 98.62 95 MET A N 1
ATOM 715 C CA . MET A 1 95 ? -2.441 -4.931 -3.137 1.00 98.62 95 MET A CA 1
ATOM 716 C C . MET A 1 95 ? -3.630 -5.877 -2.992 1.00 98.62 95 MET A C 1
ATOM 718 O O . MET A 1 95 ? -4.781 -5.449 -2.942 1.00 98.62 95 MET A O 1
ATOM 722 N N . THR A 1 96 ? -3.341 -7.175 -2.955 1.00 98.69 96 THR A N 1
ATOM 723 C CA . THR A 1 96 ? -4.340 -8.224 -2.737 1.00 98.69 96 THR A CA 1
ATOM 724 C C . THR A 1 96 ? -3.721 -9.427 -2.028 1.00 98.69 96 THR A C 1
ATOM 726 O O . THR A 1 96 ? -2.496 -9.548 -1.944 1.00 98.69 96 THR A O 1
ATOM 729 N N . VAL A 1 97 ? -4.566 -10.324 -1.521 1.00 98.75 97 VAL A N 1
ATOM 730 C CA . VAL A 1 97 ? -4.156 -11.605 -0.937 1.00 98.75 97 VAL A CA 1
ATOM 731 C C . VAL A 1 97 ? -4.550 -12.738 -1.875 1.00 98.75 97 VAL A C 1
ATOM 733 O O . VAL A 1 97 ? -5.695 -12.831 -2.309 1.00 98.75 97 VAL A O 1
ATOM 736 N N . PHE A 1 98 ? -3.606 -13.633 -2.149 1.00 98.62 98 PHE A N 1
ATOM 737 C CA . PHE A 1 98 ? -3.841 -14.863 -2.900 1.00 98.62 98 PHE A CA 1
ATOM 738 C C . PHE A 1 98 ? -2.964 -15.978 -2.326 1.00 98.62 98 PHE A C 1
ATOM 740 O O . PHE A 1 98 ? -1.814 -15.733 -1.977 1.00 98.62 98 PHE A O 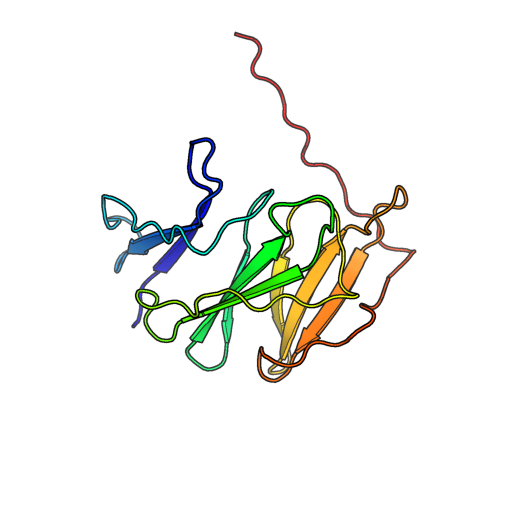1
ATOM 747 N N . ASN A 1 99 ? -3.493 -17.196 -2.178 1.00 98.06 99 ASN A N 1
ATOM 748 C CA . ASN A 1 99 ? -2.752 -18.356 -1.654 1.00 98.06 99 ASN A CA 1
ATOM 749 C C . ASN A 1 99 ? -1.916 -18.061 -0.392 1.00 98.06 99 ASN A C 1
ATOM 751 O O . ASN A 1 99 ? -0.736 -18.405 -0.315 1.00 98.06 99 ASN A O 1
ATOM 755 N N . ASN A 1 100 ? -2.538 -17.399 0.590 1.00 98.00 100 ASN A N 1
ATOM 756 C CA . ASN A 1 100 ? -1.912 -17.021 1.859 1.00 98.00 100 ASN A CA 1
ATOM 757 C C . ASN A 1 100 ? -0.639 -16.158 1.710 1.00 98.00 100 ASN A C 1
ATOM 759 O O . ASN A 1 100 ? 0.292 -16.250 2.510 1.00 98.00 100 ASN A O 1
ATOM 763 N N . LYS A 1 101 ? -0.586 -15.325 0.668 1.00 98.56 101 LYS A N 1
ATOM 764 C CA . LYS A 1 101 ? 0.467 -14.333 0.442 1.00 98.56 101 LYS A CA 1
ATOM 765 C C . LYS A 1 101 ? -0.143 -12.998 0.053 1.00 98.56 101 LYS A C 1
ATOM 7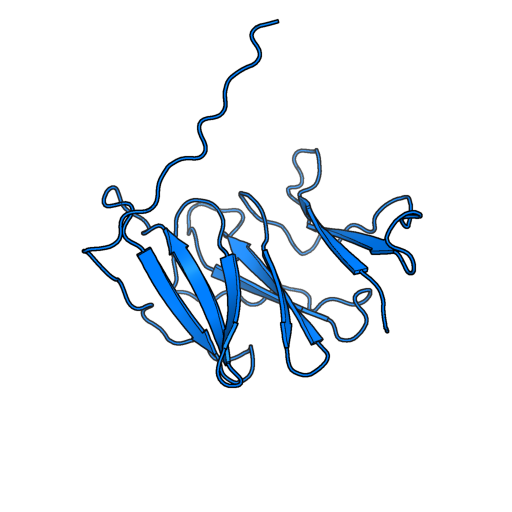67 O O . LYS A 1 101 ? -1.151 -12.948 -0.651 1.00 98.56 101 LYS A O 1
ATOM 772 N N . LEU A 1 102 ? 0.513 -11.925 0.469 1.00 98.81 102 LEU A N 1
ATOM 773 C CA . LEU A 1 102 ? 0.301 -10.598 -0.083 1.00 98.81 102 LEU A CA 1
ATOM 774 C C . LEU A 1 102 ? 0.978 -10.505 -1.448 1.00 98.81 102 LEU A C 1
ATOM 776 O O . LEU A 1 102 ? 2.111 -10.957 -1.621 1.00 98.81 102 LEU A O 1
ATOM 780 N N . TYR A 1 103 ? 0.299 -9.867 -2.390 1.00 98.88 103 TYR A N 1
ATOM 781 C CA . TYR A 1 103 ? 0.829 -9.481 -3.688 1.00 98.88 103 TYR A CA 1
ATOM 782 C C . TYR A 1 103 ? 0.650 -7.983 -3.853 1.00 98.88 103 TYR A C 1
ATOM 784 O O . TYR A 1 103 ? -0.441 -7.471 -3.607 1.00 98.88 103 TYR A O 1
ATOM 792 N N . ILE A 1 104 ? 1.702 -7.296 -4.293 1.00 98.81 104 ILE A N 1
ATOM 793 C CA . ILE A 1 104 ? 1.623 -5.900 -4.714 1.00 98.81 104 ILE A CA 1
ATOM 794 C C . ILE A 1 104 ? 1.975 -5.845 -6.190 1.00 98.81 104 ILE A C 1
ATOM 796 O O . ILE A 1 104 ? 3.045 -6.301 -6.598 1.00 98.81 104 ILE A O 1
ATOM 800 N N . ALA A 1 105 ? 1.067 -5.274 -6.969 1.00 98.44 105 ALA A N 1
ATOM 801 C CA . ALA A 1 105 ? 1.255 -4.982 -8.376 1.00 98.44 105 ALA A CA 1
ATOM 802 C C . ALA A 1 105 ? 1.428 -3.475 -8.577 1.00 98.44 105 ALA A C 1
ATOM 804 O O . ALA A 1 105 ? 0.750 -2.663 -7.944 1.00 98.44 105 ALA A O 1
ATOM 805 N N . PHE A 1 106 ? 2.342 -3.101 -9.464 1.00 97.62 106 PHE A N 1
ATOM 806 C CA . PHE A 1 106 ? 2.631 -1.707 -9.774 1.00 97.62 106 PHE A CA 1
ATOM 807 C C . PHE A 1 106 ? 3.205 -1.554 -11.179 1.00 97.62 106 PHE A C 1
ATOM 809 O O . PHE A 1 106 ? 3.614 -2.518 -11.830 1.00 97.62 106 PHE A O 1
ATOM 816 N N . LYS A 1 107 ? 3.218 -0.309 -11.649 1.00 96.38 107 LYS A N 1
ATOM 817 C CA . LYS A 1 107 ? 3.753 0.062 -12.953 1.00 96.38 107 LYS A CA 1
ATOM 818 C C . LYS A 1 107 ? 5.268 0.198 -12.902 1.00 96.38 107 LYS A C 1
ATOM 820 O O . LYS A 1 107 ? 5.796 0.760 -11.944 1.00 96.38 107 LYS A O 1
ATOM 825 N N . ALA A 1 108 ? 5.942 -0.261 -13.951 1.00 96.44 108 ALA A N 1
ATOM 826 C CA . ALA A 1 108 ? 7.382 -0.117 -14.127 1.00 96.44 108 ALA A CA 1
ATOM 827 C C . ALA A 1 108 ? 7.876 1.306 -13.824 1.00 96.44 108 ALA A C 1
ATOM 829 O O . ALA A 1 108 ? 7.185 2.294 -14.094 1.00 96.44 108 ALA A O 1
ATOM 830 N N . ASN A 1 109 ? 9.091 1.399 -13.282 1.00 95.94 109 ASN A N 1
ATOM 831 C CA . ASN A 1 109 ? 9.764 2.671 -13.028 1.00 95.94 109 ASN A CA 1
ATOM 832 C C . ASN A 1 109 ? 10.516 3.200 -14.261 1.00 95.94 109 ASN A C 1
ATOM 834 O O . ASN A 1 109 ? 11.650 3.657 -14.169 1.00 95.94 109 ASN A O 1
ATOM 838 N N . ASP A 1 110 ? 9.887 3.087 -15.424 1.00 94.44 110 ASP A N 1
ATOM 839 C CA . ASP A 1 110 ? 10.411 3.487 -16.724 1.00 94.44 110 ASP A CA 1
ATOM 840 C C . ASP A 1 110 ? 9.243 3.776 -17.688 1.00 94.44 110 ASP A C 1
ATOM 842 O O . ASP A 1 110 ? 8.068 3.779 -17.304 1.00 94.44 110 ASP A O 1
ATOM 846 N N . SER A 1 111 ? 9.556 4.046 -18.954 1.00 93.56 111 SER A N 1
ATOM 847 C CA . SER A 1 111 ? 8.564 4.364 -19.984 1.00 93.56 111 SER A CA 1
ATOM 848 C C . SER A 1 111 ? 7.786 3.153 -20.513 1.00 93.56 111 SER A C 1
ATOM 850 O O . SER A 1 111 ? 6.822 3.348 -21.253 1.00 93.56 111 SER A O 1
ATOM 852 N N . SER A 1 112 ? 8.147 1.918 -20.142 1.00 94.94 112 SER A N 1
ATOM 853 C CA . SER A 1 112 ? 7.496 0.706 -20.663 1.00 94.94 112 SER A CA 1
ATOM 854 C C . SER A 1 112 ? 6.066 0.540 -20.156 1.00 94.94 112 SER A C 1
ATOM 856 O O . SER A 1 112 ? 5.251 -0.111 -20.803 1.00 94.94 112 SER A O 1
ATOM 858 N N . ASN A 1 113 ? 5.751 1.117 -18.989 1.00 94.62 113 ASN A N 1
ATOM 859 C CA . ASN A 1 113 ? 4.493 0.902 -18.270 1.00 94.62 113 ASN A CA 1
ATOM 860 C C . ASN A 1 113 ? 4.188 -0.584 -17.977 1.00 94.62 113 ASN A C 1
ATOM 862 O O . ASN A 1 113 ? 3.039 -0.941 -17.718 1.00 94.62 113 ASN A O 1
ATOM 866 N N . THR A 1 114 ? 5.207 -1.445 -17.991 1.00 97.25 114 THR A N 1
ATOM 867 C CA . THR A 1 114 ? 5.078 -2.884 -17.741 1.00 97.25 114 THR A CA 1
ATOM 868 C C . THR A 1 114 ? 4.517 -3.155 -16.343 1.00 97.25 114 THR A C 1
ATOM 870 O O . THR A 1 114 ? 4.862 -2.468 -15.379 1.00 97.25 114 THR A O 1
ATOM 873 N N . LEU A 1 115 ? 3.673 -4.178 -16.209 1.00 97.88 115 LEU A N 1
ATOM 874 C CA . LEU A 1 115 ? 3.255 -4.701 -14.912 1.00 97.88 115 LEU A CA 1
ATOM 875 C C . LEU A 1 115 ? 4.440 -5.363 -14.203 1.00 97.88 115 LEU A C 1
ATOM 877 O O . LEU A 1 115 ? 5.039 -6.307 -14.718 1.00 97.88 115 LEU A O 1
ATOM 881 N N . TYR A 1 116 ? 4.707 -4.932 -12.977 1.00 98.56 116 TYR A N 1
ATOM 882 C CA . TYR A 1 116 ? 5.591 -5.614 -12.042 1.00 98.56 116 TYR A CA 1
ATOM 883 C C . TYR A 1 116 ? 4.807 -6.102 -10.830 1.00 98.56 116 TYR A C 1
ATOM 885 O O . TYR A 1 116 ? 3.855 -5.457 -10.390 1.00 98.56 116 TYR A O 1
ATOM 893 N N . VAL A 1 117 ? 5.220 -7.247 -10.286 1.00 98.62 117 VAL A N 1
ATOM 894 C CA . VAL A 1 117 ? 4.613 -7.854 -9.099 1.00 98.62 117 VAL A CA 1
ATOM 895 C C . VAL A 1 117 ? 5.694 -8.280 -8.111 1.00 98.62 117 VAL A C 1
ATOM 897 O O . VAL A 1 117 ? 6.654 -8.961 -8.474 1.00 98.62 117 VAL A O 1
ATOM 900 N N . THR A 1 118 ? 5.509 -7.925 -6.844 1.00 98.81 118 THR A N 1
ATOM 901 C CA . THR A 1 118 ? 6.231 -8.503 -5.702 1.00 98.81 118 THR A CA 1
ATOM 902 C C . THR A 1 118 ? 5.244 -9.208 -4.774 1.00 98.81 118 THR A C 1
ATOM 904 O O . THR A 1 118 ? 4.039 -8.951 -4.819 1.00 98.81 118 THR A O 1
ATOM 907 N N . SER A 1 119 ? 5.740 -10.122 -3.945 1.00 98.75 119 SER A N 1
ATOM 908 C CA . SER A 1 119 ? 4.911 -10.876 -3.009 1.00 98.75 119 SER A CA 1
ATOM 909 C C . SER A 1 119 ? 5.597 -11.069 -1.665 1.00 98.75 119 SER A C 1
ATOM 911 O O . SER A 1 119 ? 6.823 -10.994 -1.575 1.00 98.75 119 SER A O 1
ATOM 913 N N . SER A 1 120 ? 4.805 -11.341 -0.633 1.00 98.75 120 SER A N 1
ATOM 914 C CA . SER A 1 120 ? 5.286 -11.635 0.713 1.00 98.75 120 SER A CA 1
ATOM 915 C C . SER A 1 120 ? 4.353 -12.613 1.426 1.00 98.75 120 SER A C 1
ATOM 917 O O . SER A 1 120 ? 3.134 -12.486 1.345 1.00 98.75 120 SER A O 1
ATOM 919 N N . SER A 1 121 ? 4.915 -13.592 2.137 1.00 98.50 121 SER A N 1
ATOM 920 C CA . SER A 1 121 ? 4.154 -14.531 2.978 1.00 98.50 121 SER A CA 1
ATOM 921 C C . SER A 1 121 ? 3.935 -14.041 4.410 1.00 98.50 121 SER A C 1
ATOM 923 O O . SER A 1 121 ? 3.146 -14.631 5.138 1.00 98.50 121 SER A O 1
ATOM 925 N N . ASP A 1 122 ? 4.631 -12.983 4.828 1.00 97.81 122 ASP A N 1
ATOM 926 C CA . ASP A 1 122 ? 4.613 -12.459 6.201 1.00 97.81 122 ASP A CA 1
ATOM 927 C C . ASP A 1 122 ? 4.338 -10.941 6.271 1.00 97.81 122 ASP A C 1
ATOM 929 O O . ASP A 1 122 ? 4.116 -10.385 7.349 1.00 97.81 122 ASP A O 1
ATOM 933 N N . GLY A 1 123 ? 4.321 -10.260 5.122 1.00 97.31 123 GLY A N 1
ATOM 934 C CA . GLY A 1 123 ? 4.177 -8.810 5.003 1.00 97.31 123 GLY A CA 1
ATOM 935 C C . GLY A 1 123 ? 5.421 -8.015 5.417 1.00 97.31 123 GLY A C 1
ATOM 936 O O . GLY A 1 123 ? 5.362 -6.787 5.477 1.00 97.31 123 GLY A O 1
ATOM 937 N N . VAL A 1 124 ? 6.543 -8.688 5.692 1.00 96.44 124 VAL A N 1
ATOM 938 C CA . VAL A 1 124 ? 7.806 -8.101 6.176 1.00 96.44 124 VAL A CA 1
ATOM 939 C C . VAL A 1 124 ? 8.958 -8.359 5.207 1.00 96.44 124 VAL A C 1
ATOM 941 O O . VAL A 1 124 ? 9.825 -7.497 5.046 1.00 96.44 124 VAL A O 1
ATOM 944 N N . ASN A 1 125 ? 8.981 -9.529 4.576 1.00 97.75 125 ASN A N 1
ATOM 945 C CA . ASN A 1 125 ? 9.986 -9.951 3.614 1.00 97.75 125 ASN A CA 1
ATOM 946 C C . ASN A 1 125 ? 9.329 -10.054 2.240 1.00 97.75 125 ASN A C 1
ATOM 948 O O . ASN A 1 125 ? 8.459 -10.898 2.013 1.00 97.75 125 ASN A O 1
ATOM 952 N N . TRP A 1 126 ? 9.724 -9.165 1.333 1.00 98.38 126 TRP A N 1
ATOM 953 C CA . TRP A 1 126 ? 9.153 -9.061 -0.006 1.00 98.38 126 TRP A CA 1
ATOM 954 C C . TRP A 1 126 ? 10.131 -9.584 -1.048 1.00 98.38 126 TRP A C 1
ATOM 956 O O . TRP A 1 126 ? 11.339 -9.383 -0.934 1.00 98.38 126 TRP A O 1
ATOM 966 N N . THR A 1 127 ? 9.610 -10.249 -2.077 1.00 98.31 127 THR A N 1
ATOM 967 C CA . THR A 1 127 ? 10.424 -10.716 -3.203 1.00 98.31 127 THR A CA 1
ATOM 968 C C . THR A 1 127 ? 11.088 -9.527 -3.900 1.00 98.31 127 THR A C 1
ATOM 970 O O . THR A 1 127 ? 10.400 -8.631 -4.396 1.00 98.31 127 THR A O 1
ATOM 973 N N . THR A 1 128 ? 12.419 -9.529 -3.954 1.00 95.88 128 THR A N 1
ATOM 974 C CA . THR A 1 128 ? 13.225 -8.514 -4.637 1.00 95.88 128 THR A CA 1
ATOM 975 C C . THR A 1 128 ? 14.304 -9.196 -5.500 1.00 95.88 128 THR A C 1
ATOM 977 O O . THR A 1 128 ? 14.916 -10.155 -5.023 1.00 95.88 128 THR A O 1
ATOM 980 N N . PRO A 1 129 ? 14.526 -8.768 -6.760 1.00 95.44 129 PRO A N 1
ATOM 981 C CA . PRO A 1 129 ? 13.752 -7.750 -7.472 1.00 95.44 129 PRO A CA 1
ATOM 982 C C . PRO A 1 129 ? 12.307 -8.208 -7.738 1.00 95.44 129 PRO A C 1
ATOM 984 O O . PRO A 1 129 ? 11.998 -9.401 -7.737 1.00 95.44 129 PRO A O 1
ATOM 987 N N . ALA A 1 130 ? 11.404 -7.250 -7.952 1.00 97.88 130 ALA A N 1
ATOM 988 C CA . ALA A 1 130 ? 10.039 -7.559 -8.367 1.00 97.88 130 ALA A CA 1
ATOM 989 C C . ALA A 1 130 ? 10.022 -8.189 -9.770 1.00 97.88 130 ALA A C 1
ATOM 991 O O . ALA A 1 130 ? 10.850 -7.868 -10.624 1.00 97.88 130 ALA A O 1
ATOM 992 N N . LYS A 1 131 ? 9.055 -9.070 -10.029 1.00 98.31 131 LYS A N 1
ATOM 993 C CA . LYS A 1 131 ? 8.933 -9.775 -11.308 1.00 98.31 131 LYS A CA 1
ATOM 994 C C . LYS A 1 131 ? 8.148 -8.933 -12.312 1.00 98.31 131 LYS A C 1
ATOM 996 O O . LYS A 1 131 ? 6.981 -8.636 -12.066 1.00 98.31 131 LYS A O 1
ATOM 1001 N N . GLY A 1 132 ? 8.776 -8.588 -13.434 1.00 97.88 132 GLY A N 1
ATOM 1002 C CA . GLY A 1 132 ? 8.134 -7.905 -14.560 1.00 97.88 132 GLY A CA 1
ATOM 1003 C C . GLY A 1 132 ? 7.411 -8.869 -15.506 1.00 97.88 132 GLY A C 1
ATOM 1004 O O . GLY A 1 132 ? 7.833 -10.014 -15.680 1.00 97.88 132 GLY A O 1
ATOM 1005 N N . TYR A 1 133 ? 6.342 -8.389 -16.141 1.00 98.00 133 TYR A N 1
ATOM 1006 C CA . TYR A 1 133 ? 5.537 -9.117 -17.126 1.00 98.00 133 TYR A CA 1
ATOM 1007 C C . TYR A 1 133 ? 5.407 -8.288 -18.418 1.00 98.00 133 TYR A C 1
ATOM 1009 O O . TYR A 1 133 ? 4.378 -7.647 -18.615 1.00 98.00 133 TYR A O 1
ATOM 1017 N N . PRO A 1 134 ? 6.420 -8.289 -19.311 1.00 93.94 134 PRO A N 1
ATOM 1018 C CA . PRO A 1 134 ? 6.507 -7.379 -20.469 1.00 93.94 134 PRO A CA 1
ATOM 1019 C C . PRO A 1 134 ? 5.332 -7.421 -21.461 1.00 93.94 134 PRO A C 1
ATOM 1021 O O . PRO A 1 134 ? 5.161 -6.496 -22.245 1.00 93.94 134 PRO A O 1
ATOM 1024 N N . GLY A 1 135 ? 4.508 -8.473 -21.431 1.00 94.69 135 GLY A N 1
ATOM 1025 C CA . GLY A 1 135 ? 3.282 -8.574 -22.233 1.00 94.69 135 GLY A CA 1
ATOM 1026 C C . GLY A 1 135 ? 2.052 -7.893 -21.619 1.00 94.69 135 GLY A C 1
ATOM 1027 O O . GLY A 1 135 ? 0.986 -7.916 -22.226 1.00 94.69 135 GLY A O 1
ATOM 1028 N N . ILE A 1 136 ? 2.167 -7.321 -20.416 1.00 96.62 136 ILE A N 1
ATOM 1029 C CA . ILE A 1 136 ? 1.071 -6.660 -19.702 1.00 96.62 136 ILE A CA 1
ATOM 1030 C C . ILE A 1 136 ? 1.476 -5.212 -19.431 1.00 96.62 136 ILE A C 1
ATOM 1032 O O . ILE A 1 136 ? 2.351 -4.942 -18.608 1.00 96.62 136 ILE A O 1
ATOM 1036 N N . VAL A 1 137 ? 0.810 -4.282 -20.112 1.00 94.69 137 VAL A N 1
ATOM 1037 C CA . VAL A 1 137 ? 1.077 -2.841 -20.034 1.00 94.69 137 VAL A CA 1
ATOM 1038 C C . VAL A 1 137 ? -0.060 -2.153 -19.285 1.00 94.69 137 VAL A C 1
ATOM 1040 O O . VAL A 1 137 ? -1.233 -2.355 -19.598 1.00 94.69 137 VAL A O 1
ATOM 1043 N N . LEU A 1 138 ? 0.275 -1.342 -18.283 1.00 91.12 138 LEU A N 1
ATOM 1044 C CA . LEU A 1 138 ? -0.701 -0.624 -17.467 1.00 91.12 138 LEU A CA 1
ATOM 1045 C C . LEU A 1 138 ? -1.061 0.730 -18.093 1.00 91.12 138 LEU A C 1
ATOM 1047 O O . LEU A 1 138 ? -0.191 1.488 -18.520 1.00 91.12 138 LEU A O 1
ATOM 1051 N N . GLY A 1 139 ? -2.359 1.041 -18.117 1.00 82.56 139 GLY A N 1
ATOM 1052 C CA . GLY A 1 139 ? -2.884 2.300 -18.644 1.00 82.56 139 GLY A CA 1
ATOM 1053 C C . GLY A 1 139 ? -2.671 3.506 -17.722 1.00 82.56 139 GLY A C 1
ATOM 1054 O O . GLY A 1 139 ? -2.243 3.390 -16.572 1.00 82.56 139 GLY A O 1
ATOM 1055 N N . PHE A 1 140 ? -3.014 4.687 -18.234 1.00 68.69 140 PHE A N 1
ATOM 1056 C CA . PHE A 1 140 ? -3.052 5.925 -17.459 1.00 68.69 140 PHE A CA 1
ATOM 1057 C C . PHE A 1 140 ? -4.445 6.144 -16.864 1.00 68.69 140 PHE A C 1
ATOM 1059 O O . PHE A 1 140 ? -5.454 5.920 -17.532 1.00 68.69 140 PHE A O 1
ATOM 1066 N N . LEU A 1 141 ? -4.504 6.698 -15.653 1.00 56.47 141 LEU A N 1
ATOM 1067 C CA . LEU A 1 141 ? -5.662 7.495 -15.259 1.00 56.47 141 LEU A CA 1
ATOM 1068 C C . LEU A 1 141 ? -5.637 8.763 -16.120 1.00 56.47 141 LEU A C 1
ATOM 1070 O O . LEU A 1 141 ? -4.788 9.630 -15.922 1.00 56.47 141 LEU A O 1
ATOM 1074 N N . LYS A 1 142 ? -6.536 8.862 -17.107 1.00 47.44 142 LYS A N 1
ATOM 1075 C CA . LYS A 1 142 ? -6.821 10.146 -17.754 1.00 47.44 142 LYS A CA 1
ATOM 1076 C C . LYS A 1 142 ? -7.503 11.023 -16.710 1.00 47.44 142 LYS A C 1
ATOM 1078 O O . LYS A 1 142 ? -8.658 10.786 -16.368 1.00 47.44 142 LYS A O 1
ATOM 1083 N N . THR A 1 143 ? -6.808 12.033 -16.202 1.00 49.75 143 THR A N 1
ATOM 1084 C CA . THR A 1 143 ? -7.480 13.146 -15.535 1.00 49.75 143 THR A CA 1
ATOM 1085 C C . THR A 1 143 ? -8.197 13.934 -16.624 1.00 49.75 143 THR A C 1
ATOM 1087 O O . THR A 1 143 ? -7.567 14.692 -17.359 1.00 49.75 143 THR A O 1
ATOM 1090 N N . TYR A 1 144 ? -9.503 13.716 -16.782 1.00 44.59 144 TYR A N 1
ATOM 1091 C CA . TYR A 1 144 ? -10.339 14.684 -17.482 1.00 44.59 144 TYR A CA 1
ATOM 1092 C C . TYR A 1 144 ? -10.347 15.936 -16.608 1.00 44.59 144 TYR A C 1
ATOM 1094 O O . TYR A 1 144 ? -10.977 15.952 -15.553 1.00 44.59 144 TYR A O 1
ATOM 1102 N N . GLY A 1 145 ? -9.557 16.941 -16.986 1.00 49.62 145 GLY A N 1
ATOM 1103 C CA . GLY A 1 145 ? -9.659 18.256 -16.374 1.00 49.62 145 GLY A CA 1
ATOM 1104 C C . GLY A 1 145 ? -11.082 18.753 -16.586 1.00 49.62 145 GLY A C 1
ATOM 1105 O O . GLY A 1 145 ? -11.526 18.875 -17.727 1.00 49.62 145 GLY A O 1
ATOM 1106 N N . LEU A 1 146 ? -11.812 18.992 -15.499 1.00 48.47 146 LEU A N 1
ATOM 1107 C CA . LEU A 1 146 ? -12.963 19.875 -15.563 1.00 48.47 146 LEU A CA 1
ATOM 1108 C C . LEU A 1 146 ? -12.385 21.268 -15.802 1.00 48.47 146 LEU A C 1
ATOM 1110 O O . LEU A 1 146 ? -11.830 21.881 -14.892 1.00 48.47 146 LEU A O 1
ATOM 1114 N N . ASN A 1 147 ? -12.426 21.705 -17.058 1.00 42.12 147 ASN A N 1
ATOM 1115 C CA . ASN A 1 147 ? -12.242 23.108 -17.389 1.00 42.12 147 ASN A CA 1
ATOM 1116 C C . ASN A 1 147 ? -13.426 23.851 -16.753 1.00 42.12 147 ASN A C 1
ATOM 1118 O O . ASN A 1 147 ? -14.554 23.686 -17.219 1.00 42.12 147 ASN A O 1
ATOM 1122 N N . ASN A 1 148 ? -13.165 24.588 -15.674 1.00 47.31 148 ASN A N 1
ATOM 1123 C CA . ASN A 1 148 ? -14.044 25.659 -15.206 1.00 47.31 148 ASN A CA 1
ATOM 1124 C C . ASN A 1 148 ? -13.634 26.959 -15.892 1.00 47.31 148 ASN A C 1
ATOM 1126 O O . ASN A 1 148 ? -12.405 27.185 -15.995 1.00 47.31 148 ASN A O 1
#

Radius of gyration: 15.69 Å; Cα contacts (8 Å, |Δi|>4): 332; chains: 1; bounding box: 38×44×38 Å

pLDDT: mean 93.97, std 11.53, range [42.12, 98.88]

Secondary structure (DSSP, 8-state):
---EEEEEE-SSTT-EEEEEEESSSSS--SSPEEEEEEE-EEEEEEEEETTEEEEEEE-SSTT-EEEEEEESSSSS--SSPEEEEEEE-EEEEEEEEETTEEEEEEE-SSTT-EEEEEEESSSSS--SSPEEEEEEEPPP--------

Solvent-accessible surface area (backbone atoms only — not comparable to full-atom values): 8464 Å² total; per-residue (Å²): 132,83,54,52,73,49,69,42,60,46,99,55,93,74,28,19,36,28,38,36,40,19,76,76,84,76,63,65,50,76,79,57,49,71,39,84,75,38,50,39,37,71,44,57,26,66,42,75,54,95,80,24,41,36,38,38,32,28,36,70,57,93,75,26,26,36,29,40,33,40,18,72,78,80,79,62,64,51,73,70,50,48,72,40,88,76,39,52,39,40,72,49,46,44,53,48,76,55,94,81,22,43,37,39,39,33,28,34,71,58,92,74,24,22,36,28,39,32,40,17,74,77,81,79,60,63,49,73,68,49,50,72,40,88,92,40,70,58,84,77,86,78,78,79,75,81,85,125

Sequence (148 aa):
NNKLYIAFKANDSSNTLYVTSSSDGVNWTTPAKGYPGITFQGSPTMTVFNNKLYIAFKANDSSNTLYVTSSSDGVNWTTPAKGYPGITFQGSPTMTVFNNKLYIAFKANDSSNTLYVTSSSDGVNWTTPAKGYPGIVLGFLKTYGLNN

Nearest PDB structures (foldseek):
  7uhy-assembly1_H-2  TM=5.953E-01  e=1.443E-02  Homo sapiens
  8hq2-assembly2_E  TM=5.499E-01  e=4.660E-01  Homo sapiens
  8y6b-assembly3_E  TM=5.372E-01  e=8.766E-01  Homo sapiens
  5y2z-assembly3_F  TM=5.166E-01  e=1.082E+00  Homo sapiens
  5y31-assembly2_D  TM=4.939E-01  e=8.766E-01  Homo sapiens

Mean predicted aligned error: 4.18 Å

Foldseek 3Di:
DQKDKDWWADPDPLQWIWMWIGNPVPDIDPPTDTDSQEHAPATWEWDDAPQKIKIWGFDPDPQQWIWIWIDNVRPDIDPPTDTDRQAHADHYWYWDDDPQKIKIWGADPDPLQWIWIWIGNVRPDIDPPTDTDSVDHDDDDPPPDPDD